Protein AF-A0A3D2P2B4-F1 (afdb_monomer_lite)

Structure (mmCIF, N/CA/C/O backbone):
data_AF-A0A3D2P2B4-F1
#
_entry.id   AF-A0A3D2P2B4-F1
#
loop_
_atom_site.group_PDB
_atom_site.id
_atom_site.type_symbol
_atom_site.label_atom_id
_atom_site.label_alt_id
_atom_site.label_comp_id
_atom_site.label_asym_id
_atom_site.label_entity_id
_atom_site.label_seq_id
_atom_site.pdbx_PDB_ins_code
_atom_site.Cartn_x
_atom_site.Cartn_y
_atom_site.Cartn_z
_atom_site.occupancy
_atom_site.B_iso_or_equiv
_atom_site.auth_seq_id
_a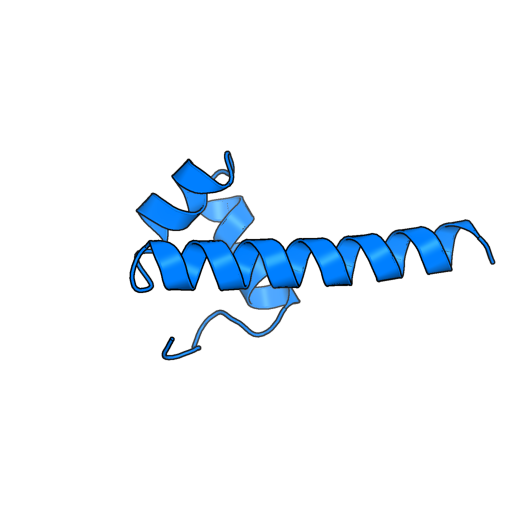tom_site.auth_comp_id
_atom_site.auth_asym_id
_atom_site.auth_atom_id
_atom_site.pdbx_PDB_model_num
ATOM 1 N N . ALA A 1 1 ? -15.661 6.764 1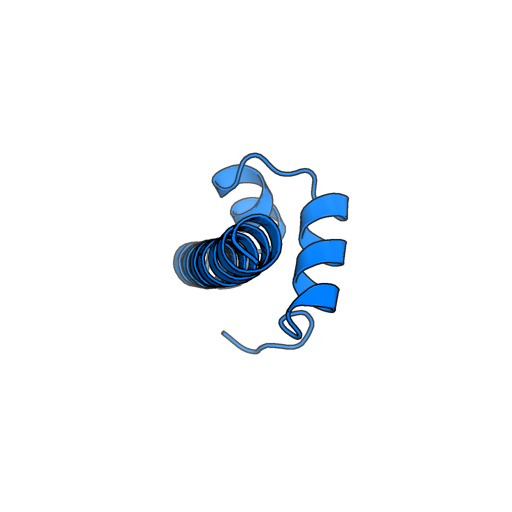8.543 1.00 83.19 1 ALA A N 1
ATOM 2 C CA . ALA A 1 1 ? -16.887 6.723 17.715 1.00 83.19 1 ALA A CA 1
ATOM 3 C C . ALA A 1 1 ? -16.657 7.330 16.326 1.00 83.19 1 ALA A C 1
ATOM 5 O O . ALA A 1 1 ? -16.422 6.566 15.404 1.00 83.19 1 ALA A O 1
ATOM 6 N N . LEU A 1 2 ? -16.641 8.662 16.143 1.00 89.12 2 LEU A N 1
ATOM 7 C CA . LEU A 1 2 ? -16.459 9.260 14.802 1.00 89.12 2 LEU A CA 1
ATOM 8 C C . LEU A 1 2 ? -15.034 9.088 14.243 1.00 89.12 2 LEU A C 1
ATOM 10 O O . LEU A 1 2 ? -14.867 8.703 13.090 1.00 89.12 2 LEU A O 1
ATOM 14 N N . LYS A 1 3 ? -14.007 9.318 15.074 1.00 91.94 3 LYS A N 1
ATOM 15 C CA . LYS A 1 3 ? -12.595 9.177 14.674 1.00 91.94 3 LYS A CA 1
ATOM 16 C C . LYS A 1 3 ? -12.271 7.776 14.142 1.00 91.94 3 LYS A C 1
ATOM 18 O O . LYS A 1 3 ? -11.553 7.658 13.158 1.00 91.94 3 LYS A O 1
ATOM 23 N N . ASP A 1 4 ? -12.847 6.738 14.745 1.00 92.38 4 ASP A N 1
ATOM 24 C CA . ASP A 1 4 ? -12.600 5.343 14.357 1.00 92.38 4 ASP A CA 1
ATOM 25 C C . ASP A 1 4 ? -13.220 5.009 12.996 1.00 92.38 4 ASP A C 1
ATOM 27 O O . ASP A 1 4 ? -12.630 4.281 12.200 1.00 92.38 4 ASP A O 1
ATOM 31 N N . ILE A 1 5 ? -14.401 5.568 12.710 1.00 92.94 5 ILE A N 1
ATOM 32 C CA . ILE A 1 5 ? -15.076 5.420 11.414 1.00 92.94 5 ILE A CA 1
ATOM 33 C C . ILE A 1 5 ? -14.257 6.112 10.327 1.00 92.94 5 ILE A C 1
ATOM 35 O O . ILE A 1 5 ? -13.980 5.512 9.290 1.00 92.94 5 ILE A O 1
ATOM 39 N N . VAL A 1 6 ? -13.818 7.345 10.591 1.00 95.19 6 VAL A N 1
ATOM 40 C CA . VAL A 1 6 ? -12.972 8.099 9.660 1.00 95.19 6 VAL A CA 1
ATOM 41 C C . VAL A 1 6 ? -11.664 7.347 9.403 1.00 95.19 6 VAL A C 1
ATOM 43 O O . VAL A 1 6 ? -11.315 7.131 8.245 1.00 95.19 6 VAL A O 1
ATOM 46 N N . ALA A 1 7 ? -10.995 6.851 10.447 1.00 94.00 7 ALA A N 1
ATOM 47 C CA . ALA A 1 7 ? -9.767 6.067 10.309 1.00 94.00 7 ALA A CA 1
ATOM 48 C C . ALA A 1 7 ? -9.974 4.790 9.474 1.00 94.00 7 ALA A C 1
ATOM 50 O O . ALA A 1 7 ? -9.201 4.525 8.555 1.00 94.00 7 ALA A O 1
ATOM 51 N N . LYS A 1 8 ? -11.052 4.032 9.7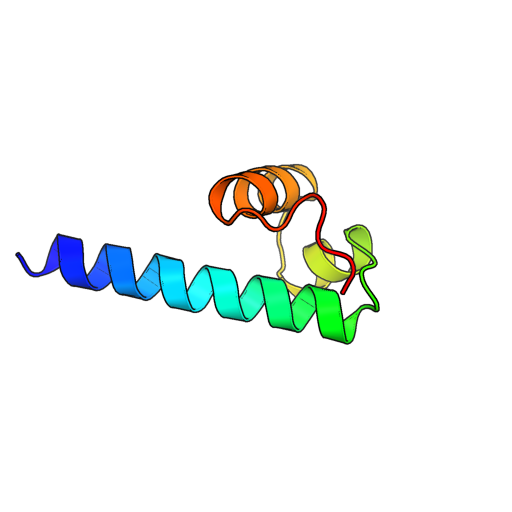21 1.00 92.88 8 LYS A N 1
ATOM 52 C CA . LYS A 1 8 ? -11.396 2.855 8.905 1.00 92.88 8 LYS A CA 1
ATOM 53 C C . LYS A 1 8 ? -11.667 3.217 7.448 1.00 92.88 8 LYS A C 1
ATOM 55 O O . LYS A 1 8 ? -11.212 2.506 6.558 1.00 92.88 8 LYS A O 1
ATOM 60 N N . SER A 1 9 ? -12.391 4.305 7.193 1.00 94.75 9 SER A N 1
ATOM 61 C CA . SER A 1 9 ? -12.669 4.743 5.821 1.00 94.75 9 SER A CA 1
ATOM 62 C C . SER A 1 9 ? -11.397 5.170 5.082 1.00 94.75 9 SER A C 1
ATOM 64 O O . SER A 1 9 ? -11.229 4.809 3.920 1.00 94.75 9 SER A O 1
ATOM 66 N N . ALA A 1 10 ? -10.464 5.842 5.766 1.00 95.75 10 ALA A N 1
ATOM 67 C CA . ALA A 1 10 ? -9.170 6.213 5.202 1.00 95.75 10 ALA A CA 1
ATOM 68 C C . ALA A 1 10 ? -8.352 4.976 4.802 1.00 95.75 10 ALA A C 1
ATOM 70 O O . ALA A 1 10 ? -7.790 4.950 3.712 1.00 95.75 10 ALA A O 1
ATOM 71 N N . ASP A 1 11 ? -8.353 3.926 5.628 1.00 96.25 11 ASP A N 1
ATOM 72 C CA . ASP A 1 11 ? -7.674 2.664 5.315 1.00 96.25 11 ASP A CA 1
ATOM 73 C C . ASP A 1 11 ? -8.274 1.956 4.091 1.00 96.25 11 ASP A C 1
ATOM 75 O O . ASP A 1 11 ? -7.538 1.404 3.271 1.00 96.25 11 ASP A O 1
ATOM 79 N N . VAL A 1 12 ? -9.602 1.993 3.934 1.00 96.94 12 VAL A N 1
ATOM 80 C CA . VAL A 1 12 ? -10.278 1.435 2.751 1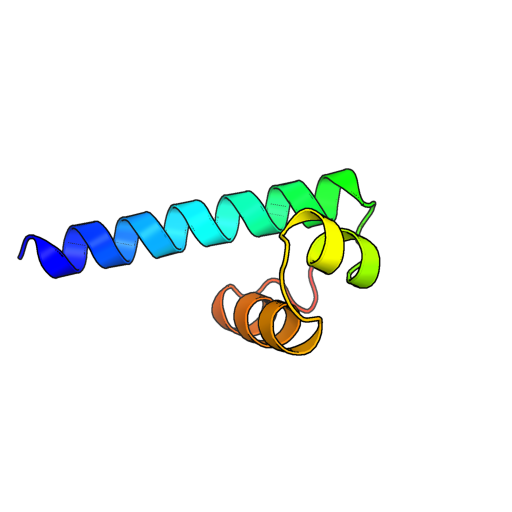.00 96.94 12 VAL A CA 1
ATOM 81 C C . VAL A 1 12 ? -9.903 2.218 1.494 1.00 96.94 12 VAL A C 1
ATOM 83 O O . VAL A 1 12 ? -9.512 1.611 0.498 1.00 96.94 12 VAL A O 1
ATOM 86 N N . ILE A 1 13 ? -9.981 3.551 1.543 1.00 97.88 13 ILE A N 1
ATOM 87 C CA . ILE A 1 13 ? -9.624 4.421 0.413 1.00 97.88 13 ILE A CA 1
ATOM 88 C C . ILE A 1 13 ? -8.157 4.216 0.035 1.00 97.88 13 ILE A C 1
ATOM 90 O O . ILE A 1 13 ? -7.838 4.027 -1.135 1.00 97.88 13 ILE A O 1
ATOM 94 N N . GLU A 1 14 ? -7.264 4.185 1.022 1.00 97.94 14 GLU A N 1
ATOM 95 C CA . GLU A 1 14 ? -5.837 3.991 0.795 1.00 97.94 14 GLU A CA 1
ATOM 96 C C . GLU A 1 14 ? -5.541 2.647 0.119 1.00 97.94 14 GLU A C 1
ATOM 98 O O . GLU A 1 14 ? -4.778 2.601 -0.849 1.00 97.94 14 GLU A O 1
ATOM 103 N N . LYS A 1 15 ? -6.182 1.560 0.569 1.00 97.56 15 LYS A N 1
ATOM 104 C CA . LYS A 1 15 ? -6.044 0.246 -0.067 1.00 97.56 15 LYS A CA 1
ATOM 105 C C . LYS A 1 15 ? -6.492 0.282 -1.531 1.00 97.56 15 LYS A C 1
ATOM 107 O O . LYS A 1 15 ? -5.756 -0.203 -2.388 1.00 97.56 15 LYS A O 1
ATOM 112 N N . VAL A 1 16 ? -7.651 0.878 -1.821 1.00 97.81 16 VAL A N 1
ATOM 113 C CA . VAL A 1 16 ? -8.190 0.988 -3.189 1.00 97.81 16 VAL A CA 1
ATOM 114 C C . VAL A 1 16 ? -7.255 1.795 -4.091 1.00 97.81 16 VAL A C 1
ATOM 116 O O . VAL A 1 16 ? -6.961 1.367 -5.206 1.00 97.81 16 VAL A O 1
ATOM 119 N N . CYS A 1 17 ? -6.731 2.924 -3.610 1.00 98.00 17 CYS A N 1
ATOM 120 C CA . CYS A 1 17 ? -5.782 3.740 -4.367 1.00 98.00 17 CYS A CA 1
ATOM 121 C C . CYS A 1 17 ? -4.491 2.973 -4.688 1.00 98.00 17 CYS A C 1
ATOM 123 O O . CYS A 1 17 ? -3.997 3.045 -5.813 1.00 98.00 17 CYS A O 1
ATOM 125 N N . ILE A 1 18 ? -3.959 2.203 -3.731 1.00 97.62 18 ILE A N 1
ATOM 126 C CA . ILE A 1 18 ? -2.763 1.377 -3.948 1.00 97.62 18 ILE A CA 1
ATOM 127 C C . ILE A 1 18 ? -3.033 0.270 -4.971 1.00 97.62 18 ILE A C 1
ATOM 129 O O . ILE A 1 18 ? -2.218 0.062 -5.868 1.00 97.62 18 ILE A O 1
ATOM 133 N N . GLU A 1 19 ? -4.164 -0.428 -4.871 1.00 97.38 19 GLU A N 1
ATOM 134 C CA . GLU A 1 19 ? -4.550 -1.468 -5.834 1.00 97.38 19 GLU A CA 1
ATOM 135 C C . GLU A 1 19 ? -4.711 -0.902 -7.250 1.00 97.38 19 GLU A C 1
ATOM 137 O O . GLU A 1 19 ? -4.208 -1.488 -8.210 1.00 97.38 19 GLU A O 1
ATOM 142 N N . ALA A 1 20 ? -5.361 0.257 -7.380 1.00 97.62 20 ALA A N 1
ATOM 143 C CA . ALA A 1 20 ? -5.518 0.941 -8.657 1.00 97.62 20 ALA A CA 1
ATOM 144 C C . ALA A 1 20 ? -4.162 1.343 -9.250 1.00 97.62 20 ALA A C 1
ATOM 146 O O . ALA A 1 20 ? -3.908 1.063 -10.420 1.00 97.62 20 ALA A O 1
ATOM 147 N N . ALA A 1 21 ? -3.268 1.923 -8.444 1.00 97.88 21 ALA A N 1
ATOM 148 C CA . ALA A 1 21 ? -1.933 2.303 -8.894 1.00 97.88 21 ALA A CA 1
ATOM 149 C C . ALA A 1 21 ? -1.122 1.089 -9.365 1.00 97.88 21 ALA A C 1
ATOM 151 O O . ALA A 1 21 ? -0.562 1.128 -10.455 1.00 97.88 21 ALA A O 1
ATOM 152 N N . LEU A 1 22 ? -1.113 -0.011 -8.602 1.00 96.94 22 LEU A N 1
ATOM 153 C CA . LEU A 1 22 ? -0.444 -1.251 -9.014 1.00 96.94 22 LEU A CA 1
ATOM 154 C C . LEU A 1 22 ? -1.013 -1.794 -10.325 1.00 96.94 22 LEU A C 1
ATOM 156 O O . LEU A 1 22 ? -0.251 -2.208 -11.192 1.00 96.94 22 LEU A O 1
ATOM 160 N N . LYS A 1 23 ? -2.337 -1.768 -10.500 1.00 96.62 23 LYS A N 1
ATOM 161 C CA . LYS A 1 23 ? -2.976 -2.207 -11.745 1.00 96.62 23 LYS A CA 1
ATOM 162 C C . LYS A 1 23 ? -2.583 -1.317 -12.927 1.00 96.62 23 LYS A C 1
ATOM 164 O O . LYS A 1 23 ? -2.230 -1.828 -13.984 1.00 96.62 23 LYS A O 1
ATOM 169 N N . MET A 1 24 ? -2.618 0.004 -12.754 1.00 97.06 24 MET A N 1
ATOM 170 C CA . MET A 1 24 ? -2.266 0.971 -13.803 1.00 97.06 24 MET A CA 1
ATOM 171 C C . MET A 1 24 ? -0.796 0.881 -14.217 1.00 97.06 24 MET A C 1
ATOM 173 O O . MET A 1 24 ? -0.471 1.159 -15.367 1.00 97.06 24 MET A O 1
ATOM 177 N N . THR A 1 25 ? 0.087 0.477 -13.303 1.00 96.50 25 THR A N 1
ATOM 178 C CA . THR A 1 25 ? 1.522 0.332 -13.574 1.00 96.50 25 THR A CA 1
ATOM 179 C C . THR A 1 25 ? 1.947 -1.106 -13.859 1.00 96.50 25 THR A C 1
ATOM 181 O O . THR A 1 25 ? 3.146 -1.385 -13.884 1.00 96.50 25 THR A O 1
ATOM 184 N N . ASN A 1 26 ? 0.997 -2.023 -14.076 1.00 95.62 26 ASN A N 1
ATOM 185 C CA . ASN A 1 26 ? 1.258 -3.443 -14.324 1.00 95.62 26 ASN A CA 1
ATOM 186 C C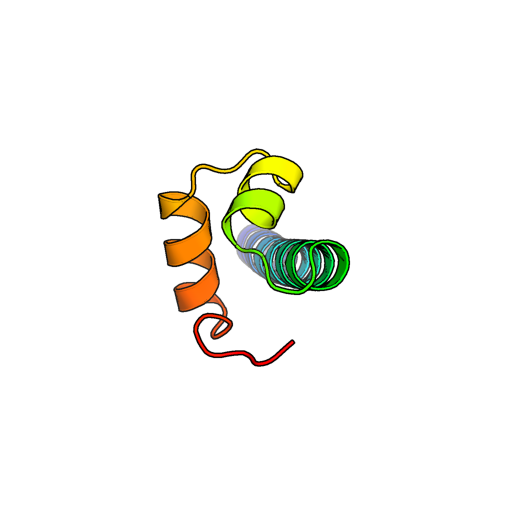 . ASN A 1 26 ? 2.190 -4.066 -13.264 1.00 95.62 26 ASN A C 1
ATOM 188 O O . ASN A 1 26 ? 3.235 -4.643 -13.565 1.00 95.62 26 ASN A O 1
ATOM 192 N N . ASN A 1 27 ? 1.846 -3.841 -11.996 1.00 94.69 27 ASN A N 1
ATOM 193 C CA . ASN A 1 27 ? 2.577 -4.249 -10.798 1.00 94.69 27 ASN A CA 1
ATOM 194 C C . ASN A 1 27 ? 4.015 -3.688 -10.686 1.00 94.69 27 ASN A C 1
ATOM 196 O O . ASN A 1 27 ? 4.798 -4.119 -9.831 1.00 94.69 27 ASN A O 1
ATOM 200 N N . ASN A 1 28 ? 4.384 -2.679 -11.488 1.00 95.38 28 ASN A N 1
ATOM 201 C CA . ASN A 1 28 ? 5.631 -1.941 -11.306 1.00 95.38 28 ASN A CA 1
ATOM 202 C C . ASN A 1 28 ? 5.531 -1.070 -10.045 1.00 95.38 28 ASN A C 1
ATOM 204 O O . ASN A 1 28 ? 4.969 0.029 -10.053 1.00 95.38 28 ASN A O 1
ATOM 208 N N . ARG A 1 29 ? 6.104 -1.575 -8.948 1.00 95.19 29 ARG A N 1
ATOM 209 C CA . ARG A 1 29 ? 6.048 -0.941 -7.623 1.00 95.19 29 ARG A CA 1
ATOM 210 C C . ARG A 1 29 ? 6.793 0.395 -7.554 1.00 95.19 29 ARG A C 1
ATOM 212 O O . ARG A 1 29 ? 6.414 1.235 -6.745 1.00 95.19 29 ARG A O 1
ATOM 219 N N . MET A 1 30 ? 7.820 0.619 -8.381 1.00 96.75 30 MET A N 1
ATOM 220 C CA . MET A 1 30 ? 8.464 1.939 -8.439 1.00 96.75 30 MET A CA 1
ATOM 221 C C . MET A 1 30 ? 7.519 2.961 -9.068 1.00 96.75 30 MET A C 1
ATOM 223 O O . MET A 1 30 ? 7.200 3.955 -8.420 1.00 96.75 30 MET A O 1
ATOM 227 N N . ALA A 1 31 ? 6.977 2.653 -10.248 1.00 97.56 31 ALA A N 1
ATOM 228 C CA . ALA A 1 31 ? 6.024 3.529 -10.926 1.00 97.56 31 ALA A CA 1
ATOM 229 C C . ALA A 1 31 ? 4.754 3.764 -10.086 1.00 97.56 31 ALA A C 1
ATOM 231 O O . ALA A 1 31 ? 4.240 4.875 -10.043 1.00 97.56 31 ALA A O 1
ATOM 232 N N . ALA A 1 32 ? 4.269 2.750 -9.356 1.00 97.88 32 ALA A N 1
ATOM 233 C CA . ALA A 1 32 ? 3.124 2.911 -8.458 1.00 97.88 32 ALA A CA 1
ATOM 234 C C . ALA A 1 32 ? 3.437 3.867 -7.296 1.00 97.88 32 ALA A C 1
ATOM 236 O O . ALA A 1 32 ? 2.585 4.665 -6.914 1.00 97.88 32 ALA A O 1
ATOM 237 N N . SER A 1 33 ? 4.654 3.810 -6.733 1.00 98.00 33 SER A N 1
ATOM 238 C CA . SER A 1 33 ? 5.060 4.749 -5.679 1.00 98.00 33 SER A CA 1
ATOM 239 C C . SER A 1 33 ? 5.152 6.184 -6.193 1.00 98.00 33 SER A C 1
ATOM 241 O O . SER A 1 33 ? 4.676 7.090 -5.516 1.00 98.00 33 SER A O 1
ATOM 243 N N . GLU A 1 34 ? 5.671 6.380 -7.407 1.00 98.00 34 GLU A N 1
ATOM 244 C CA . GLU A 1 34 ? 5.735 7.693 -8.057 1.00 98.00 34 GLU A CA 1
ATOM 245 C C . GLU A 1 34 ? 4.335 8.235 -8.358 1.00 98.00 34 GLU A C 1
ATOM 247 O O . GLU A 1 34 ? 4.037 9.375 -8.010 1.00 98.00 34 GLU A O 1
ATOM 252 N N . LEU A 1 35 ? 3.446 7.398 -8.907 1.00 97.88 35 LEU A N 1
ATOM 253 C CA . L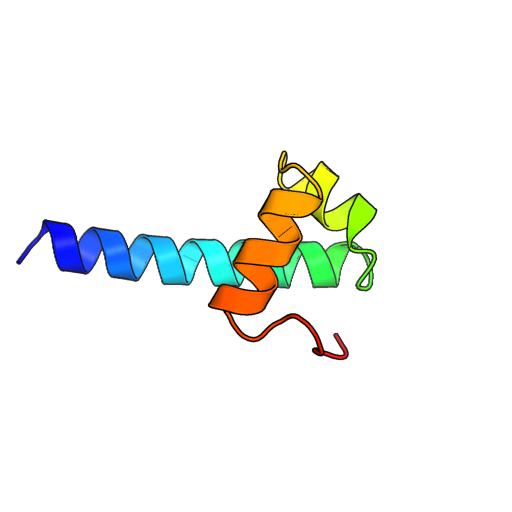EU A 1 35 ? 2.058 7.760 -9.203 1.00 97.88 35 LEU A CA 1
ATOM 254 C C . LEU A 1 35 ? 1.284 8.188 -7.946 1.00 97.88 35 LEU A C 1
ATOM 256 O O . LEU A 1 35 ? 0.462 9.097 -8.005 1.00 97.88 35 LEU A O 1
ATOM 260 N N . LEU A 1 36 ? 1.552 7.546 -6.807 1.00 97.81 36 LEU A N 1
ATOM 261 C CA . LEU A 1 36 ? 0.928 7.868 -5.521 1.00 97.81 36 LEU A CA 1
ATOM 262 C C . LEU A 1 36 ? 1.631 9.011 -4.767 1.00 97.81 36 LEU A C 1
ATOM 264 O O . LEU A 1 36 ? 1.178 9.380 -3.684 1.00 97.81 36 LEU A O 1
ATOM 268 N N . GLY A 1 37 ? 2.746 9.544 -5.282 1.00 98.06 37 GLY A N 1
ATOM 269 C CA . GLY A 1 37 ? 3.552 10.552 -4.585 1.00 98.06 37 GLY A CA 1
ATOM 270 C C . GLY A 1 37 ? 4.180 10.041 -3.281 1.00 98.06 37 GLY A C 1
ATOM 271 O O . GLY A 1 37 ? 4.413 10.812 -2.351 1.00 98.06 37 GLY A O 1
ATOM 272 N N . LEU A 1 38 ? 4.424 8.734 -3.178 1.00 97.75 38 LEU A N 1
ATOM 273 C CA . LEU A 1 38 ? 4.979 8.082 -1.995 1.00 97.75 38 LEU A CA 1
ATOM 274 C C . LEU A 1 38 ? 6.457 7.752 -2.188 1.00 97.75 38 LEU A C 1
ATOM 276 O O . LEU A 1 38 ? 6.918 7.431 -3.281 1.00 97.75 38 LEU A O 1
ATOM 280 N N . SER A 1 39 ? 7.199 7.692 -1.081 1.00 98.19 39 SER A N 1
ATOM 281 C CA . SER A 1 39 ? 8.492 7.011 -1.110 1.00 98.19 39 SER A CA 1
ATOM 282 C C . SER A 1 39 ? 8.298 5.508 -1.358 1.00 98.19 39 SER A C 1
ATOM 284 O O . SER A 1 39 ? 7.309 4.903 -0.925 1.00 98.19 39 SER A O 1
ATOM 286 N N . ARG A 1 40 ? 9.294 4.866 -1.979 1.00 97.00 40 ARG A N 1
ATOM 287 C CA . ARG A 1 40 ? 9.310 3.406 -2.176 1.00 97.00 40 ARG A CA 1
ATOM 288 C C . ARG A 1 40 ? 9.141 2.650 -0.853 1.00 97.00 40 ARG A C 1
ATOM 290 O O . ARG A 1 40 ? 8.352 1.712 -0.778 1.00 97.00 40 ARG A O 1
ATOM 297 N N . GLN A 1 41 ? 9.830 3.076 0.211 1.00 97.88 41 GLN A N 1
ATOM 298 C CA . GLN A 1 41 ? 9.701 2.456 1.537 1.00 97.88 41 GLN A CA 1
ATOM 299 C C . GLN A 1 41 ? 8.280 2.580 2.097 1.00 97.88 41 GLN A C 1
ATOM 301 O O . GLN A 1 41 ? 7.730 1.591 2.586 1.00 97.88 41 GLN A O 1
ATOM 306 N N . SER A 1 42 ? 7.670 3.764 1.991 1.00 98.00 42 SER A N 1
ATOM 307 C CA . SER A 1 42 ? 6.295 4.004 2.442 1.00 98.00 42 SER A CA 1
ATOM 308 C C . SER A 1 42 ? 5.306 3.097 1.714 1.00 98.00 42 SER A C 1
ATOM 310 O O . SER A 1 42 ? 4.433 2.516 2.361 1.00 98.00 42 SER A O 1
ATOM 312 N N . LEU A 1 43 ? 5.478 2.906 0.399 1.00 97.94 43 LEU A N 1
ATOM 313 C CA . LEU A 1 43 ? 4.667 1.961 -0.366 1.00 97.94 43 LEU A CA 1
ATOM 314 C C . LEU A 1 43 ? 4.812 0.537 0.189 1.00 97.94 43 LEU A C 1
ATOM 316 O O . LEU A 1 43 ? 3.807 -0.090 0.504 1.00 97.94 43 LEU A O 1
ATOM 320 N N . TYR A 1 44 ? 6.034 0.034 0.393 1.00 97.12 44 TYR A N 1
ATOM 321 C CA . TYR A 1 44 ? 6.247 -1.328 0.908 1.00 97.12 44 TYR A CA 1
ATOM 322 C C . TYR A 1 44 ? 5.642 -1.567 2.298 1.00 97.12 44 TYR A C 1
ATOM 324 O O . TYR A 1 44 ? 5.116 -2.651 2.560 1.00 97.12 44 TYR A O 1
ATOM 332 N N . VAL A 1 45 ? 5.677 -0.573 3.189 1.00 98.12 45 VAL A N 1
ATOM 333 C CA . VAL A 1 45 ? 5.008 -0.660 4.499 1.00 98.12 45 VAL A CA 1
ATOM 334 C C . VAL A 1 45 ? 3.496 -0.802 4.324 1.00 98.12 45 VAL A C 1
ATOM 336 O O . VAL A 1 45 ? 2.889 -1.673 4.948 1.00 98.12 45 VAL A O 1
ATOM 339 N N . LYS A 1 46 ? 2.889 -0.005 3.438 1.00 97.44 46 LYS A N 1
ATOM 340 C CA . LYS A 1 46 ? 1.448 -0.065 3.158 1.00 97.44 46 LYS A CA 1
ATOM 341 C C . LYS A 1 46 ? 1.049 -1.367 2.459 1.00 97.44 46 LYS A C 1
ATOM 343 O O . LYS A 1 46 ? 0.052 -1.972 2.838 1.00 97.44 46 LYS A O 1
ATOM 348 N N . LEU A 1 47 ? 1.864 -1.870 1.530 1.00 97.06 47 LEU A N 1
ATOM 349 C CA . LEU A 1 47 ? 1.646 -3.181 0.908 1.00 97.06 47 LEU A CA 1
ATOM 350 C C . LEU A 1 47 ? 1.618 -4.305 1.949 1.00 97.06 47 LEU A C 1
ATOM 352 O O . LEU A 1 47 ? 0.763 -5.181 1.867 1.00 97.06 47 LEU A O 1
ATOM 356 N N . ARG A 1 48 ? 2.503 -4.270 2.955 1.00 96.81 48 ARG A N 1
ATOM 357 C CA . ARG A 1 48 ? 2.451 -5.221 4.077 1.00 96.81 48 ARG A CA 1
ATOM 358 C C . ARG A 1 48 ? 1.195 -5.035 4.924 1.00 96.81 48 ARG A C 1
ATOM 360 O O . ARG A 1 48 ? 0.509 -6.018 5.177 1.00 96.81 48 ARG A O 1
ATOM 367 N N . LYS A 1 49 ? 0.869 -3.793 5.306 1.00 96.38 49 LYS A N 1
ATOM 368 C CA . LYS A 1 49 ? -0.330 -3.462 6.101 1.00 96.38 49 LYS A CA 1
ATOM 369 C C . LYS A 1 49 ? -1.610 -4.016 5.464 1.00 96.38 49 LYS A C 1
ATOM 371 O O . LYS A 1 49 ? -2.458 -4.542 6.175 1.00 96.38 49 LYS A O 1
ATOM 376 N N . PHE A 1 50 ? -1.742 -3.912 4.142 1.00 96.31 50 PHE A N 1
ATOM 377 C CA . PHE A 1 50 ? -2.953 -4.310 3.417 1.00 96.31 50 PHE A CA 1
ATOM 378 C C . PHE A 1 50 ? -2.894 -5.711 2.788 1.00 96.31 50 PHE A C 1
ATOM 380 O O . PHE A 1 50 ? -3.832 -6.089 2.085 1.00 96.31 50 PHE A O 1
ATOM 387 N N . GLY A 1 51 ? -1.824 -6.481 3.020 1.00 95.44 51 GLY A N 1
ATOM 388 C CA . GLY A 1 51 ? -1.679 -7.840 2.480 1.00 95.44 51 GLY A CA 1
ATOM 389 C C . GLY A 1 51 ? -1.466 -7.902 0.961 1.00 95.44 51 GLY A C 1
ATOM 390 O O . GLY A 1 51 ? -1.826 -8.886 0.327 1.00 95.44 51 GLY A O 1
ATOM 391 N N . LEU A 1 52 ? -0.891 -6.856 0.363 1.00 95.19 52 LEU A N 1
ATOM 392 C CA . LEU A 1 52 ? -0.687 -6.710 -1.085 1.00 95.19 52 LEU A CA 1
ATOM 393 C C . LEU A 1 52 ? 0.741 -7.045 -1.546 1.00 95.19 52 LEU A C 1
ATOM 395 O O . LEU A 1 52 ? 1.038 -6.955 -2.733 1.00 95.19 52 LEU A O 1
ATOM 399 N N . LEU A 1 53 ? 1.647 -7.409 -0.631 1.00 91.25 53 LEU A N 1
ATOM 400 C CA . LEU A 1 53 ? 3.071 -7.594 -0.946 1.00 91.25 53 LEU A CA 1
ATOM 401 C C . LEU A 1 53 ? 3.311 -8.663 -2.028 1.00 91.25 53 LEU A C 1
ATOM 403 O O . LEU A 1 53 ? 4.084 -8.430 -2.956 1.00 91.25 53 LEU A O 1
ATOM 407 N N . ASN A 1 54 ? 2.604 -9.790 -1.927 1.00 85.88 54 ASN A N 1
ATOM 408 C CA . ASN A 1 54 ? 2.759 -10.960 -2.798 1.00 85.88 54 ASN A CA 1
ATOM 409 C C . ASN A 1 54 ? 1.603 -11.107 -3.793 1.00 85.88 54 ASN A C 1
ATOM 411 O O . ASN A 1 54 ? 1.354 -12.199 -4.291 1.00 85.88 54 ASN A O 1
ATOM 415 N N . ARG A 1 55 ? 0.846 -10.034 -4.037 1.00 75.25 55 ARG A N 1
ATOM 416 C CA . ARG A 1 55 ? -0.273 -10.104 -4.967 1.00 75.25 55 ARG A CA 1
ATOM 417 C C . ARG A 1 55 ? 0.266 -10.150 -6.394 1.00 75.25 55 ARG A C 1
ATOM 419 O O . ARG A 1 55 ? 0.952 -9.223 -6.832 1.00 75.25 55 ARG A O 1
ATOM 426 N N . GLU A 1 56 ? -0.056 -11.227 -7.095 1.00 62.66 56 GLU A N 1
ATOM 427 C CA . GLU A 1 56 ? -0.014 -11.269 -8.552 1.00 62.66 56 GLU A CA 1
ATOM 428 C C . GLU A 1 56 ? -1.230 -10.465 -9.026 1.00 62.66 56 GLU A C 1
ATOM 430 O O . GLU A 1 56 ? -2.375 -10.885 -8.850 1.00 62.66 56 GLU A O 1
ATOM 435 N N . VAL A 1 57 ? -0.979 -9.226 -9.449 1.00 57.41 57 VAL A N 1
ATOM 436 C CA . VAL A 1 57 ? -1.977 -8.331 -10.055 1.00 57.41 57 VAL A CA 1
ATOM 437 C C . VAL A 1 57 ? -1.768 -8.352 -11.554 1.00 57.41 57 VAL A C 1
ATOM 439 O O . VAL A 1 57 ? -0.577 -8.325 -11.942 1.00 57.41 57 VAL A O 1
#

pLDDT: mean 94.28, std 7.66, range [57.41, 98.19]

Radius of gyration: 11.83 Å; chains: 1; bounding box: 27×22×32 Å

Secondary structure (DSSP, 8-state):
-HHHHHHHHHHHHHHHHHHHHHHHTTT-HHHHHHHTT--HHHHHHHHHHTT-TT---

Sequence (57 aa):
ALKDIVAKSADVIEKVCIEAALKMTNNNRMAASELLGLSRQSLYVKLRKFGLLNREV

Foldseek 3Di:
DVVVVVVVVVLVVVLVLLVVLCVVVVNPLVSSCVVVVHDSVVSCVSCVVNVNNPDND